Protein AF-A0A2E4P921-F1 (afdb_monomer)

Radius of gyration: 14.3 Å; Cα contacts (8 Å, |Δi|>4): 70; chains: 1; bounding box: 31×24×46 Å

Structure (mmCIF, N/CA/C/O backbone):
data_AF-A0A2E4P921-F1
#
_entry.id   AF-A0A2E4P921-F1
#
loop_
_atom_site.group_PDB
_atom_site.id
_atom_site.type_symbol
_atom_site.label_atom_id
_atom_site.label_alt_id
_atom_site.label_comp_id
_atom_site.label_asym_id
_atom_site.label_en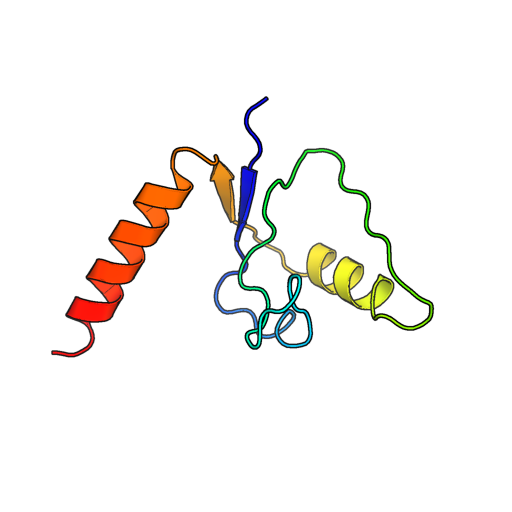tity_id
_atom_site.label_seq_id
_atom_site.pdbx_PDB_ins_code
_atom_site.Cartn_x
_atom_site.Cartn_y
_atom_site.Cartn_z
_atom_site.occupancy
_atom_site.B_iso_or_equiv
_atom_site.auth_seq_id
_atom_site.auth_comp_id
_atom_site.auth_asym_id
_atom_site.auth_atom_id
_atom_site.pdbx_PDB_model_num
ATOM 1 N N . MET A 1 1 ? -16.663 9.571 2.271 1.00 57.09 1 MET A N 1
ATOM 2 C CA . MET A 1 1 ? -16.022 8.373 2.856 1.00 57.09 1 MET A CA 1
ATOM 3 C C . MET A 1 1 ? -14.664 8.801 3.368 1.00 57.09 1 MET A C 1
ATOM 5 O O . MET A 1 1 ? -13.955 9.457 2.615 1.00 57.09 1 MET A O 1
ATOM 9 N N . SER A 1 2 ? -14.352 8.514 4.633 1.00 68.12 2 SER A N 1
ATOM 10 C CA . SER A 1 2 ? -12.997 8.708 5.162 1.00 68.12 2 SER A CA 1
ATOM 11 C C . SER A 1 2 ? -12.050 7.751 4.436 1.00 68.12 2 SER A C 1
ATOM 13 O O . SER A 1 2 ? -12.445 6.630 4.116 1.00 68.12 2 SER A O 1
ATOM 15 N N . ALA A 1 3 ? -10.851 8.215 4.099 1.00 76.44 3 ALA A N 1
ATOM 16 C CA . ALA A 1 3 ? -9.884 7.406 3.374 1.00 76.44 3 ALA A CA 1
ATOM 17 C C . ALA A 1 3 ? -9.247 6.381 4.329 1.00 76.44 3 ALA A C 1
ATOM 19 O O . ALA A 1 3 ? -8.961 6.705 5.482 1.00 76.44 3 ALA A O 1
ATOM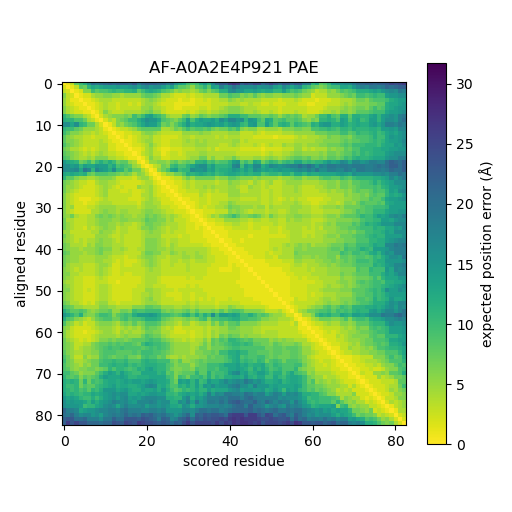 20 N N . SER A 1 4 ? -9.034 5.153 3.860 1.00 87.69 4 SER A N 1
ATOM 21 C CA . SER A 1 4 ? -8.428 4.088 4.665 1.00 87.69 4 SER A CA 1
ATOM 22 C C . SER A 1 4 ? -6.938 3.950 4.362 1.00 87.69 4 SER A C 1
ATOM 24 O O . SER A 1 4 ? -6.440 4.420 3.344 1.00 87.69 4 SER A O 1
ATOM 26 N N . HIS A 1 5 ? -6.208 3.302 5.252 1.00 89.19 5 HIS A N 1
ATOM 27 C CA . HIS A 1 5 ? -4.825 2.895 5.079 1.00 89.19 5 HIS A CA 1
ATOM 28 C C . HIS A 1 5 ? -4.808 1.373 4.926 1.00 89.19 5 HIS A C 1
ATOM 30 O O . HIS A 1 5 ? -5.405 0.665 5.737 1.00 89.19 5 HIS A O 1
ATOM 36 N N . LEU A 1 6 ? -4.152 0.874 3.878 1.00 89.62 6 LEU A N 1
ATOM 37 C CA . LEU A 1 6 ? -3.913 -0.557 3.676 1.00 89.62 6 LEU A CA 1
ATOM 38 C C . LEU A 1 6 ? -2.582 -0.924 4.324 1.00 89.62 6 LEU A C 1
ATOM 40 O O . LEU A 1 6 ? -1.554 -0.409 3.894 1.00 89.62 6 LEU A O 1
ATOM 44 N N . ILE A 1 7 ? -2.582 -1.787 5.332 1.00 87.75 7 ILE A N 1
ATOM 45 C CA . ILE A 1 7 ? -1.373 -2.184 6.060 1.00 87.75 7 ILE A CA 1
ATOM 46 C C . ILE A 1 7 ? -0.779 -3.458 5.453 1.00 87.75 7 ILE A C 1
ATOM 48 O O . ILE A 1 7 ? -1.504 -4.419 5.192 1.00 87.75 7 ILE A O 1
ATOM 52 N N . PHE A 1 8 ? 0.544 -3.477 5.274 1.00 85.50 8 PHE A N 1
ATOM 53 C CA . PHE A 1 8 ? 1.297 -4.671 4.892 1.00 85.50 8 PHE A CA 1
ATOM 54 C C . PHE A 1 8 ? 1.924 -5.298 6.142 1.00 85.50 8 PHE A C 1
ATOM 56 O O . PHE A 1 8 ? 2.889 -4.777 6.706 1.00 85.50 8 PHE A O 1
ATOM 63 N N . GLU A 1 9 ? 1.362 -6.406 6.619 1.00 70.62 9 GLU A N 1
ATOM 64 C CA . GLU A 1 9 ? 1.897 -7.140 7.771 1.00 70.62 9 GLU A CA 1
ATOM 65 C C . GLU A 1 9 ? 3.183 -7.871 7.395 1.00 70.62 9 GLU A C 1
ATOM 67 O O . GLU A 1 9 ? 3.108 -8.761 6.565 1.00 70.62 9 GLU A O 1
ATOM 72 N N . LYS A 1 10 ? 4.334 -7.522 8.004 1.00 65.81 10 LYS A N 1
ATOM 73 C CA . LYS A 1 10 ? 5.647 -8.227 7.946 1.00 65.81 10 LYS A CA 1
ATOM 74 C C . LYS A 1 10 ? 5.974 -8.966 6.625 1.00 65.81 10 LYS A C 1
ATOM 76 O O . LYS A 1 10 ? 6.699 -9.959 6.632 1.00 65.81 10 LYS A O 1
ATOM 81 N N . ASP A 1 11 ? 5.485 -8.466 5.497 1.00 67.19 11 ASP A N 1
ATOM 82 C CA . ASP A 1 11 ? 5.602 -9.113 4.201 1.00 67.19 11 ASP A CA 1
ATOM 83 C C . ASP A 1 11 ? 6.733 -8.426 3.445 1.00 67.19 11 ASP A C 1
ATOM 85 O O . ASP A 1 11 ? 6.694 -7.229 3.149 1.00 67.19 11 ASP A O 1
ATOM 89 N N . ASN A 1 12 ? 7.776 -9.198 3.153 1.00 77.19 12 ASN A N 1
ATOM 90 C CA . ASN A 1 12 ? 8.930 -8.722 2.403 1.00 77.19 12 ASN A CA 1
ATOM 91 C C . ASN A 1 12 ? 8.614 -8.496 0.918 1.00 77.19 12 ASN A C 1
ATOM 93 O O . ASN A 1 12 ? 9.472 -7.968 0.212 1.00 77.19 12 ASN A O 1
ATOM 97 N N . SER A 1 13 ? 7.424 -8.876 0.441 1.00 84.19 13 SER A N 1
ATOM 98 C CA . SER A 1 13 ? 6.998 -8.679 -0.948 1.00 84.19 13 SER A CA 1
ATOM 99 C C . SER A 1 13 ? 7.101 -7.210 -1.361 1.00 84.19 13 SER A C 1
ATOM 101 O O . SER A 1 13 ? 7.666 -6.900 -2.405 1.00 84.19 13 SER A O 1
ATOM 103 N N . PHE A 1 14 ? 6.713 -6.288 -0.473 1.00 86.94 14 PHE A N 1
ATOM 104 C CA . PHE A 1 14 ? 6.680 -4.855 -0.778 1.00 86.94 14 PHE A CA 1
ATOM 105 C C . PHE A 1 14 ? 7.968 -4.085 -0.434 1.00 86.94 14 PHE A C 1
ATOM 107 O O . PHE A 1 14 ? 7.995 -2.856 -0.524 1.00 86.94 14 PHE A O 1
ATOM 114 N N . LYS A 1 15 ? 9.057 -4.773 -0.062 1.00 85.94 15 LYS A N 1
ATOM 115 C CA . LYS A 1 15 ? 10.304 -4.134 0.408 1.00 85.94 15 LYS A CA 1
ATOM 116 C C . LYS A 1 15 ? 11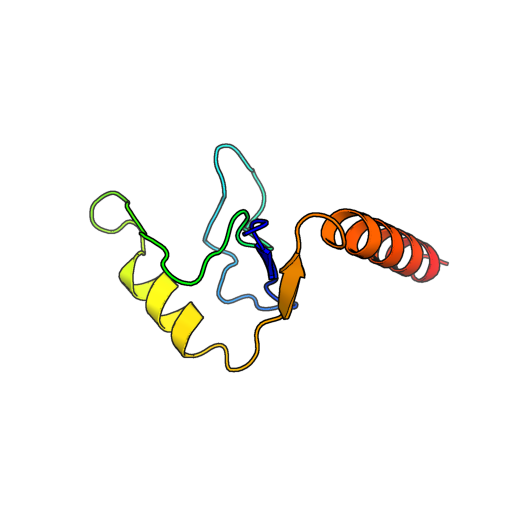.007 -3.259 -0.643 1.00 85.94 15 LYS A C 1
ATOM 118 O O . LYS A 1 15 ? 11.800 -2.397 -0.282 1.00 85.94 15 LYS A O 1
ATOM 123 N N . ASP A 1 16 ? 10.735 -3.504 -1.924 1.00 87.31 16 ASP A N 1
ATOM 124 C CA . ASP A 1 16 ? 11.380 -2.818 -3.051 1.00 87.31 16 ASP A CA 1
ATOM 125 C C . ASP A 1 16 ? 10.599 -1.556 -3.494 1.00 87.31 16 ASP A C 1
ATOM 127 O O . ASP A 1 16 ? 10.954 -0.921 -4.488 1.00 87.31 16 ASP A O 1
ATOM 131 N N . TYR A 1 17 ? 9.516 -1.197 -2.794 1.00 88.44 17 TYR A N 1
ATOM 132 C CA . TYR A 1 17 ? 8.645 -0.065 -3.125 1.00 88.44 17 TYR A CA 1
ATOM 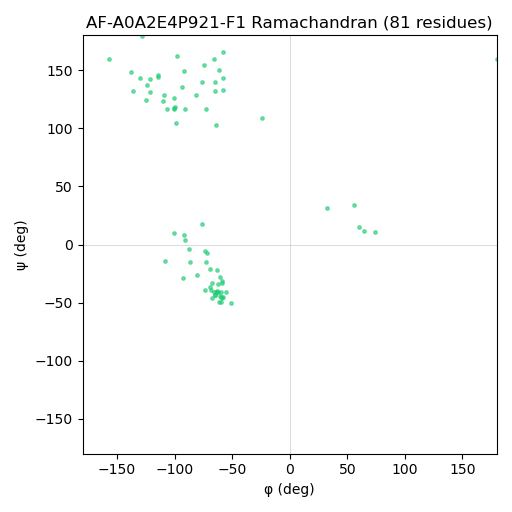133 C C . TYR A 1 17 ? 8.707 1.015 -2.041 1.00 88.44 17 TYR A C 1
ATOM 135 O O . TYR A 1 17 ? 8.813 0.695 -0.861 1.00 88.44 17 TYR A O 1
ATOM 143 N N . TYR A 1 18 ? 8.595 2.289 -2.433 1.00 87.62 18 TYR A N 1
ATOM 144 C CA . TYR A 1 18 ? 8.810 3.459 -1.564 1.00 87.62 18 TYR A CA 1
ATOM 145 C C . TYR A 1 18 ? 7.743 4.535 -1.823 1.00 87.62 18 TYR A C 1
ATOM 147 O O . TYR A 1 18 ? 7.267 4.670 -2.954 1.00 87.62 18 TYR A O 1
ATOM 155 N N . LEU A 1 19 ? 7.369 5.302 -0.794 1.00 83.50 19 LEU A N 1
ATOM 156 C CA . LEU A 1 19 ? 6.571 6.527 -0.940 1.00 83.50 19 LEU A CA 1
ATOM 157 C C . LEU A 1 19 ? 7.508 7.735 -1.072 1.00 83.50 19 LEU A C 1
ATOM 159 O O . LEU A 1 19 ? 8.608 7.712 -0.536 1.00 83.50 19 LEU A O 1
ATOM 163 N N . ASN A 1 20 ? 7.069 8.758 -1.811 1.00 66.81 20 ASN A N 1
ATOM 164 C CA . ASN A 1 20 ? 7.775 10.015 -2.111 1.00 66.81 20 ASN A CA 1
ATOM 165 C C . ASN A 1 20 ? 8.854 10.414 -1.078 1.00 66.81 20 ASN A C 1
ATOM 167 O O . ASN A 1 20 ? 8.521 10.836 0.026 1.00 66.81 20 ASN A O 1
ATOM 171 N N . ASP A 1 21 ? 10.124 10.314 -1.482 1.00 59.78 21 ASP A N 1
ATOM 172 C CA . ASP A 1 21 ? 11.331 10.682 -0.718 1.00 59.78 21 ASP A CA 1
ATOM 173 C C . ASP A 1 21 ? 11.625 9.870 0.561 1.00 59.78 21 ASP A C 1
ATOM 175 O O . ASP A 1 21 ? 12.531 10.208 1.326 1.00 59.78 21 ASP A O 1
ATOM 179 N N . GLU A 1 22 ? 10.932 8.754 0.792 1.00 65.88 22 GLU 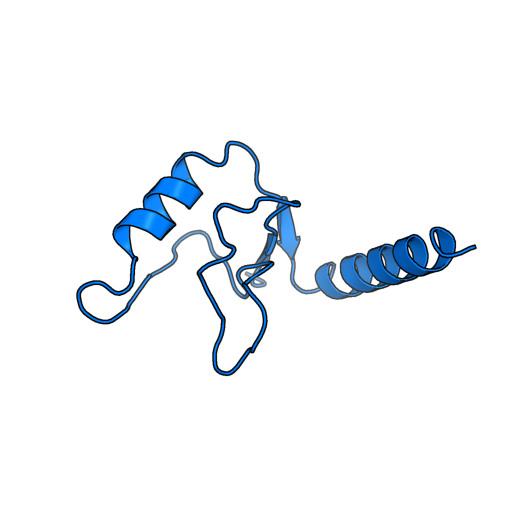A N 1
ATOM 180 C CA . GLU A 1 22 ? 11.238 7.871 1.914 1.00 65.88 22 GLU A CA 1
ATOM 181 C C . GLU A 1 22 ? 12.416 6.938 1.596 1.00 65.88 22 GLU A C 1
ATOM 183 O O . GLU A 1 22 ? 12.421 6.187 0.623 1.00 65.88 22 GLU A O 1
ATOM 188 N N . THR A 1 23 ? 13.410 6.913 2.488 1.00 72.50 23 THR A N 1
ATOM 189 C CA . THR A 1 23 ? 14.531 5.954 2.445 1.00 72.50 23 THR A CA 1
ATOM 190 C C . THR A 1 23 ? 14.125 4.538 2.863 1.00 72.50 23 THR A C 1
ATOM 192 O O . THR A 1 23 ? 14.935 3.612 2.809 1.00 72.50 23 THR A O 1
ATOM 195 N N . LYS A 1 24 ? 12.880 4.360 3.318 1.00 79.25 24 LYS A N 1
ATOM 196 C CA . LYS A 1 24 ? 12.350 3.109 3.860 1.00 79.25 24 LYS A CA 1
ATOM 197 C C . LYS A 1 24 ? 11.261 2.568 2.950 1.00 79.25 24 LYS A C 1
ATOM 199 O O . LYS A 1 24 ? 10.481 3.326 2.385 1.00 79.25 24 LYS A O 1
ATOM 204 N N . SER A 1 25 ? 11.208 1.246 2.849 1.00 86.50 25 SER A N 1
ATOM 205 C CA . SER A 1 25 ? 10.1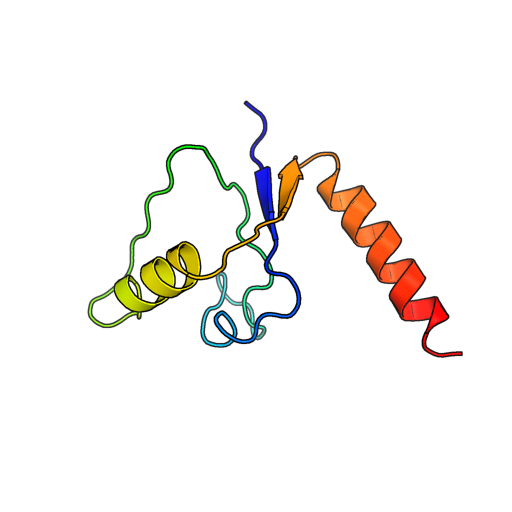78 0.577 2.071 1.00 86.50 25 SER A CA 1
ATOM 206 C C . SER A 1 25 ? 8.785 0.869 2.618 1.00 86.50 25 SER A C 1
ATOM 208 O O . SER A 1 25 ? 8.604 1.036 3.832 1.00 86.50 25 SER A O 1
ATOM 210 N N . ILE A 1 26 ? 7.790 0.862 1.734 1.00 86.81 26 ILE A N 1
ATOM 211 C CA . ILE A 1 26 ? 6.396 1.035 2.122 1.00 86.81 26 ILE A CA 1
ATOM 212 C C . ILE A 1 26 ? 5.997 -0.051 3.117 1.00 86.81 26 ILE A C 1
ATOM 214 O O . ILE A 1 26 ? 6.256 -1.239 2.935 1.00 86.81 26 ILE A O 1
ATOM 218 N N . LYS A 1 27 ? 5.348 0.381 4.194 1.00 84.75 27 LYS A N 1
ATOM 219 C CA . LYS A 1 27 ? 4.714 -0.504 5.183 1.00 84.75 27 LYS A CA 1
ATOM 220 C C . LYS A 1 27 ? 3.191 -0.453 5.105 1.00 84.75 27 LYS A C 1
ATOM 222 O O . LYS A 1 27 ? 2.508 -1.288 5.687 1.00 84.75 27 LYS A O 1
ATOM 227 N N . HIS A 1 28 ? 2.663 0.552 4.414 1.00 87.31 28 HIS A N 1
ATOM 228 C CA . HIS A 1 28 ? 1.243 0.731 4.181 1.00 87.31 28 HIS A CA 1
ATOM 229 C C . HIS A 1 28 ? 1.009 1.594 2.933 1.00 87.31 28 HIS A C 1
ATOM 231 O O . HIS A 1 28 ? 1.893 2.358 2.536 1.00 87.31 28 HIS A O 1
ATOM 237 N N . LEU A 1 29 ? -0.185 1.508 2.341 1.00 88.94 29 LEU A N 1
ATOM 238 C CA . LEU A 1 29 ? -0.666 2.469 1.346 1.00 88.94 29 LEU A CA 1
ATOM 239 C C . LEU A 1 29 ? -1.638 3.452 2.003 1.00 88.94 29 LEU A C 1
ATOM 241 O O . LEU A 1 29 ? -2.703 3.027 2.466 1.00 88.94 29 LEU A O 1
ATOM 245 N N . PRO A 1 30 ? -1.317 4.755 2.042 1.00 87.00 30 PRO A N 1
ATOM 246 C CA . PRO A 1 30 ? -2.234 5.762 2.544 1.00 87.00 30 PRO A CA 1
ATOM 247 C C . PRO A 1 30 ? -3.355 6.023 1.535 1.00 87.00 30 PRO A C 1
ATOM 249 O O . PRO A 1 30 ? -3.174 5.880 0.326 1.00 87.00 30 PRO A O 1
ATOM 252 N N . LYS A 1 31 ? -4.503 6.488 2.034 1.00 86.38 31 LYS A N 1
ATOM 253 C CA . LYS A 1 31 ? -5.660 6.891 1.215 1.00 86.38 31 LYS A CA 1
ATOM 254 C C . LYS A 1 31 ? -6.166 5.797 0.259 1.00 86.38 31 LYS A C 1
ATOM 256 O O . LYS A 1 31 ? -6.650 6.095 -0.834 1.00 86.38 31 LYS A O 1
ATOM 261 N N . PHE A 1 32 ? -6.069 4.543 0.676 1.00 88.56 32 PHE A N 1
ATOM 262 C CA . PHE A 1 32 ? -6.640 3.405 -0.018 1.00 88.56 32 PHE A CA 1
ATOM 263 C C . PHE A 1 32 ? -8.169 3.499 -0.035 1.00 88.56 32 PHE A C 1
ATOM 265 O O . PHE A 1 32 ? -8.814 3.767 0.982 1.00 88.56 32 PHE A O 1
ATOM 272 N N . ASN A 1 33 ? -8.747 3.288 -1.214 1.00 84.56 33 ASN A N 1
ATOM 273 C CA . ASN A 1 33 ? -10.184 3.372 -1.458 1.00 84.56 33 ASN A CA 1
ATOM 274 C C . ASN A 1 33 ? -10.697 2.103 -2.150 1.00 84.56 33 ASN A C 1
ATOM 276 O O . ASN A 1 33 ? -9.932 1.204 -2.485 1.00 84.56 33 ASN A O 1
ATOM 280 N N . LYS A 1 34 ? -12.009 2.044 -2.421 1.00 84.62 34 LYS A N 1
ATOM 281 C CA . LYS A 1 34 ? -12.604 0.970 -3.242 1.00 84.62 34 LYS A CA 1
ATOM 282 C C . LYS A 1 34 ? -12.011 0.905 -4.654 1.00 84.62 34 LYS A C 1
ATOM 284 O O . LYS A 1 34 ? -11.950 -0.168 -5.240 1.00 84.62 34 LYS A O 1
ATOM 289 N N . ILE A 1 35 ? -11.604 2.052 -5.199 1.00 87.56 35 ILE A N 1
ATOM 290 C CA . ILE A 1 35 ? -10.969 2.174 -6.512 1.00 87.56 35 ILE A CA 1
ATOM 291 C C . ILE A 1 35 ? -9.636 2.887 -6.303 1.00 87.56 35 ILE A C 1
ATOM 293 O O . ILE A 1 35 ? -9.611 3.987 -5.754 1.00 87.56 35 ILE A O 1
ATOM 297 N N . ASN A 1 36 ? -8.544 2.268 -6.749 1.00 86.94 36 ASN A N 1
ATOM 298 C CA . ASN A 1 36 ? -7.197 2.829 -6.678 1.00 86.94 36 ASN A CA 1
ATOM 299 C C . ASN A 1 36 ? -6.596 2.857 -8.083 1.00 86.94 36 ASN A C 1
ATOM 301 O O . ASN A 1 36 ? -6.732 1.894 -8.838 1.00 86.94 36 ASN A O 1
ATOM 305 N N . ILE A 1 37 ? -5.924 3.954 -8.426 1.00 89.38 37 ILE A N 1
ATOM 306 C CA . ILE A 1 37 ? -5.235 4.117 -9.708 1.00 89.38 37 ILE A CA 1
ATOM 307 C C . ILE A 1 37 ? -3.734 4.091 -9.431 1.00 89.38 37 ILE A C 1
ATOM 309 O O . ILE A 1 37 ? -3.235 4.892 -8.644 1.00 89.38 37 ILE A O 1
ATOM 313 N N . ILE A 1 38 ? -3.018 3.175 -10.083 1.00 89.19 38 ILE A N 1
ATOM 314 C CA . ILE A 1 38 ? -1.567 3.023 -9.942 1.00 89.19 38 ILE A CA 1
ATOM 315 C C . ILE A 1 38 ? -0.905 3.553 -11.214 1.00 89.19 38 ILE A C 1
ATOM 317 O O . ILE A 1 38 ? -1.099 3.006 -12.300 1.00 89.19 38 ILE A O 1
ATOM 321 N N . VAL A 1 39 ? -0.104 4.610 -11.076 1.00 90.19 39 VAL A N 1
ATOM 322 C CA . VAL A 1 39 ? 0.590 5.282 -12.184 1.00 90.19 39 VAL A CA 1
ATOM 323 C C . VAL A 1 39 ? 2.094 5.259 -11.927 1.00 90.19 39 VAL A C 1
ATOM 325 O O . VAL A 1 39 ? 2.539 5.392 -10.793 1.00 90.19 39 VAL A O 1
ATOM 328 N N . GLY A 1 40 ? 2.889 5.073 -12.978 1.00 87.75 40 GLY A N 1
ATOM 329 C CA . GLY A 1 40 ? 4.347 5.049 -12.879 1.00 87.75 40 GLY A CA 1
ATOM 330 C C . GLY A 1 40 ? 5.016 4.819 -14.231 1.00 87.75 40 GLY A C 1
ATOM 331 O O . GLY A 1 40 ? 4.387 4.296 -15.159 1.00 87.75 40 GLY A O 1
ATOM 332 N N . ALA A 1 41 ? 6.295 5.184 -14.334 1.00 91.81 41 ALA A N 1
ATOM 333 C CA . ALA A 1 41 ? 7.102 5.064 -15.549 1.00 91.81 41 ALA A CA 1
ATOM 334 C C . ALA A 1 41 ? 7.187 3.620 -16.082 1.00 91.81 41 ALA A C 1
ATOM 336 O O . ALA A 1 41 ? 6.838 2.651 -15.397 1.00 91.81 41 A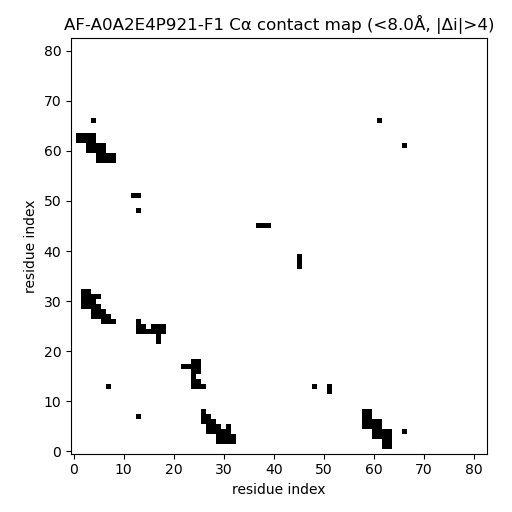LA A O 1
ATOM 337 N N . ASN A 1 42 ? 7.641 3.444 -17.326 1.00 93.25 42 ASN A N 1
ATOM 338 C CA . ASN A 1 42 ? 7.868 2.099 -17.853 1.00 93.25 42 ASN A CA 1
ATOM 339 C C . ASN A 1 42 ? 8.868 1.338 -16.961 1.00 93.25 42 ASN A C 1
ATOM 341 O O . ASN A 1 42 ? 9.792 1.931 -16.415 1.00 93.25 42 ASN A O 1
ATOM 345 N N . ASN A 1 43 ? 8.647 0.035 -16.785 1.00 90.62 43 ASN A N 1
ATOM 346 C CA . ASN A 1 43 ? 9.467 -0.841 -15.947 1.00 90.62 43 ASN A CA 1
ATOM 347 C C . ASN A 1 43 ? 9.546 -0.470 -14.445 1.00 90.62 43 ASN A C 1
ATOM 349 O O . ASN A 1 43 ? 10.358 -1.028 -13.718 1.00 90.62 43 ASN A O 1
ATOM 353 N N . SER A 1 44 ? 8.665 0.396 -13.932 1.00 89.62 44 SER A N 1
ATOM 354 C CA . SER A 1 44 ? 8.634 0.786 -12.509 1.00 89.62 44 SER A CA 1
ATOM 355 C C . SER A 1 44 ? 8.024 -0.270 -11.566 1.00 89.62 44 SER A C 1
ATOM 357 O O . SER A 1 44 ? 7.540 0.061 -10.489 1.00 89.62 44 SER A O 1
ATOM 359 N N . GLY A 1 45 ? 7.919 -1.531 -11.997 1.00 92.94 45 GLY A N 1
ATOM 360 C CA . GLY A 1 45 ? 7.387 -2.615 -11.164 1.00 92.94 45 GLY A CA 1
ATOM 361 C C . GLY A 1 45 ? 5.868 -2.622 -10.927 1.00 92.94 45 GLY A C 1
ATOM 362 O O . GLY A 1 45 ? 5.418 -3.423 -10.114 1.00 92.94 45 GLY A O 1
ATOM 363 N N . LYS A 1 46 ? 5.062 -1.809 -11.637 1.00 93.38 46 LYS A N 1
ATOM 364 C CA . LYS A 1 46 ? 3.587 -1.729 -11.458 1.00 93.38 46 LYS A CA 1
ATOM 365 C C . LYS A 1 46 ? 2.892 -3.093 -11.496 1.00 93.38 46 LYS A C 1
ATOM 367 O O . LYS A 1 46 ? 2.122 -3.428 -10.606 1.00 93.38 46 LYS A O 1
ATOM 372 N N . SER A 1 47 ? 3.172 -3.893 -12.524 1.00 94.06 47 SER A N 1
ATOM 373 C CA . SER A 1 47 ? 2.535 -5.204 -12.687 1.00 94.06 47 SER A CA 1
ATOM 374 C C . SER A 1 47 ? 2.967 -6.189 -11.603 1.00 94.06 47 SER A C 1
ATOM 376 O O . SER A 1 47 ? 2.169 -7.026 -11.201 1.00 94.06 47 SER A O 1
ATOM 378 N N . ARG A 1 48 ? 4.213 -6.092 -11.121 1.00 92.88 48 ARG A N 1
ATOM 379 C CA . ARG A 1 48 ? 4.708 -6.903 -10.001 1.00 92.88 48 ARG A CA 1
ATOM 380 C C . ARG A 1 48 ? 3.996 -6.517 -8.704 1.00 92.88 48 ARG A C 1
ATOM 382 O O . ARG A 1 48 ? 3.454 -7.397 -8.053 1.00 92.88 48 ARG A O 1
ATOM 389 N N . PHE A 1 49 ? 3.876 -5.221 -8.436 1.00 92.00 49 PHE A N 1
ATOM 390 C CA . PHE A 1 49 ? 3.177 -4.690 -7.270 1.00 92.00 49 PHE A CA 1
ATOM 391 C C . PHE A 1 49 ? 1.714 -5.149 -7.214 1.00 92.00 49 PHE A C 1
ATOM 393 O O . PHE A 1 49 ? 1.236 -5.604 -6.182 1.00 92.00 49 PHE A O 1
ATOM 400 N N . ILE A 1 50 ? 1.005 -5.090 -8.348 1.00 91.50 50 ILE A N 1
ATOM 401 C CA . ILE A 1 50 ? -0.384 -5.562 -8.437 1.00 91.50 50 ILE A CA 1
ATOM 402 C C . ILE A 1 50 ? -0.477 -7.072 -8.187 1.00 91.50 50 ILE A C 1
ATOM 404 O O . ILE A 1 50 ? -1.394 -7.513 -7.505 1.00 91.50 50 ILE A O 1
ATOM 408 N N . ARG A 1 51 ? 0.452 -7.877 -8.719 1.00 91.75 51 ARG A N 1
ATOM 409 C CA . ARG A 1 51 ? 0.459 -9.329 -8.471 1.00 91.75 51 ARG A CA 1
ATOM 410 C C . ARG A 1 51 ? 0.716 -9.647 -7.005 1.00 91.75 51 ARG A C 1
ATOM 412 O O . ARG A 1 51 ? 0.021 -10.492 -6.463 1.00 91.75 51 ARG A O 1
ATOM 419 N N . GLU A 1 52 ? 1.672 -8.968 -6.379 1.00 89.75 52 GLU A N 1
ATOM 420 C CA . GLU A 1 52 ? 1.929 -9.102 -4.942 1.00 89.75 52 GLU A CA 1
ATOM 421 C C . GLU A 1 52 ? 0.666 -8.733 -4.150 1.00 89.75 52 GLU A C 1
ATOM 423 O O . GLU A 1 52 ? 0.199 -9.537 -3.352 1.00 89.75 52 GLU A O 1
ATOM 428 N N . LEU A 1 53 ? 0.005 -7.617 -4.489 1.00 88.81 53 LEU A N 1
ATOM 429 C CA . LEU A 1 53 ? -1.286 -7.242 -3.900 1.00 88.81 53 LEU A CA 1
ATOM 430 C C . LEU A 1 53 ? -2.404 -8.280 -4.107 1.00 88.81 53 LEU A C 1
ATOM 432 O O . LEU A 1 53 ? -3.294 -8.394 -3.278 1.00 88.81 53 LEU A O 1
ATOM 436 N N . MET A 1 54 ? -2.425 -9.004 -5.223 1.00 87.12 54 MET A N 1
ATOM 437 C CA . MET A 1 54 ? -3.460 -10.012 -5.482 1.00 87.12 54 MET A CA 1
ATOM 438 C C . MET A 1 54 ? -3.184 -11.344 -4.778 1.00 87.12 54 MET A C 1
ATOM 440 O O . MET A 1 54 ? -4.118 -12.104 -4.535 1.00 87.12 54 MET A O 1
ATOM 444 N N . VAL A 1 55 ? -1.914 -11.648 -4.501 1.00 87.56 55 VAL A N 1
ATOM 445 C CA . VAL A 1 55 ? -1.484 -12.921 -3.906 1.00 87.56 55 VAL A CA 1
ATOM 446 C C . VAL A 1 55 ? -1.398 -12.835 -2.383 1.00 87.56 55 VAL A C 1
ATOM 448 O O . VAL A 1 55 ? -1.617 -13.848 -1.718 1.00 87.56 55 VAL A O 1
ATOM 451 N N . SER A 1 56 ? -1.126 -11.659 -1.810 1.00 79.50 56 SER A N 1
ATOM 452 C CA . SER A 1 56 ? -1.195 -11.460 -0.361 1.00 79.50 56 SER A CA 1
ATOM 453 C C . SER A 1 56 ? -2.649 -11.667 0.094 1.00 79.50 56 SER A C 1
ATOM 455 O O . SER A 1 56 ? -3.532 -10.853 -0.150 1.00 79.50 56 SER A O 1
ATOM 457 N N . GLY A 1 57 ? -2.920 -12.830 0.691 1.00 69.00 57 GLY A N 1
ATOM 458 C CA . GLY A 1 57 ? -4.283 -13.321 0.921 1.00 69.00 57 GLY A CA 1
ATOM 459 C C . GLY A 1 57 ? -5.060 -12.597 2.021 1.00 69.00 57 GLY A C 1
ATOM 460 O O . GLY A 1 57 ? -6.277 -12.737 2.075 1.00 69.00 57 GLY A O 1
ATOM 461 N N . ASN A 1 58 ? -4.382 -11.819 2.869 1.00 77.75 58 ASN A N 1
ATOM 462 C CA . ASN A 1 58 ? -4.992 -11.058 3.954 1.00 77.75 58 ASN A CA 1
ATOM 463 C C . ASN A 1 58 ? -4.411 -9.646 3.998 1.00 77.75 58 ASN A C 1
ATOM 465 O O . ASN A 1 58 ? -3.194 -9.465 4.006 1.00 77.75 58 ASN A O 1
ATOM 469 N N . PHE A 1 59 ? -5.297 -8.658 4.082 1.00 81.94 59 PHE A N 1
ATOM 470 C CA . PHE A 1 59 ? -4.927 -7.267 4.276 1.00 81.94 59 PHE A CA 1
ATOM 471 C C . PHE A 1 59 ? -5.725 -6.644 5.403 1.00 81.94 59 PHE A C 1
ATOM 473 O O . PHE A 1 59 ? -6.931 -6.862 5.523 1.00 81.94 59 PHE A O 1
ATOM 480 N N . THR A 1 60 ? -5.057 -5.776 6.152 1.00 86.00 60 THR A N 1
ATOM 481 C CA . THR A 1 60 ? -5.687 -4.986 7.203 1.00 86.00 60 THR A CA 1
ATOM 482 C C . THR A 1 60 ? -5.969 -3.587 6.665 1.00 86.00 60 THR A C 1
ATOM 484 O O . THR A 1 60 ? -5.054 -2.864 6.267 1.00 86.00 60 THR A O 1
ATOM 487 N N . LEU A 1 61 ? -7.248 -3.208 6.631 1.00 87.81 61 LEU A N 1
ATOM 488 C CA . LEU A 1 61 ? -7.694 -1.851 6.316 1.00 87.81 61 LEU A CA 1
ATOM 489 C C . LEU A 1 61 ? -8.023 -1.119 7.612 1.00 87.81 61 LEU A C 1
ATOM 491 O O . LEU A 1 61 ? -8.843 -1.588 8.397 1.00 87.81 61 LEU A O 1
ATOM 495 N N . ILE A 1 62 ? -7.413 0.045 7.808 1.00 88.56 62 ILE A N 1
ATOM 496 C CA . ILE A 1 62 ? -7.645 0.894 8.980 1.00 88.56 62 ILE A CA 1
ATOM 497 C C . ILE A 1 62 ? -8.133 2.250 8.484 1.00 88.56 62 ILE A C 1
ATOM 499 O O . ILE A 1 62 ? -7.551 2.815 7.563 1.00 88.56 62 ILE A O 1
ATOM 503 N N . ASP A 1 63 ? -9.215 2.786 9.039 1.00 87.62 63 ASP A N 1
ATOM 504 C CA . ASP A 1 63 ? -9.598 4.166 8.736 1.00 87.62 63 ASP A CA 1
ATOM 505 C C . ASP A 1 63 ? -8.553 5.172 9.263 1.00 87.62 63 ASP A C 1
ATOM 507 O O . ASP A 1 63 ? -7.735 4.869 10.135 1.00 87.62 63 ASP A O 1
ATOM 511 N N . ALA A 1 64 ? -8.550 6.384 8.710 1.00 78.38 64 ALA A N 1
ATOM 512 C CA . ALA A 1 64 ? -7.582 7.406 9.101 1.00 78.38 64 ALA A CA 1
ATOM 513 C C . ALA A 1 64 ? -7.658 7.796 10.595 1.00 78.38 64 ALA A C 1
ATOM 515 O O . ALA A 1 64 ? -6.646 8.188 11.171 1.00 78.38 64 ALA A O 1
ATOM 516 N N . GLU A 1 65 ? -8.827 7.681 11.234 1.00 79.88 65 GLU A N 1
ATOM 517 C CA . GLU A 1 65 ? -9.017 8.048 12.645 1.00 79.88 65 GLU A CA 1
ATOM 518 C C . GLU A 1 65 ? -8.370 7.025 13.588 1.00 79.88 65 GLU A C 1
ATOM 520 O O . GLU A 1 65 ? -7.749 7.383 14.592 1.00 79.88 65 GLU A O 1
ATOM 525 N N . ASN A 1 66 ? -8.467 5.743 13.246 1.00 81.88 66 ASN A N 1
ATOM 526 C CA . ASN A 1 66 ? -7.914 4.636 14.009 1.00 81.88 66 ASN A CA 1
ATOM 527 C C . ASN A 1 66 ? -6.454 4.339 13.648 1.00 81.88 66 ASN A C 1
ATOM 529 O O . ASN A 1 66 ? -5.765 3.687 14.431 1.00 81.88 66 ASN A O 1
ATOM 533 N N . PHE A 1 67 ? -5.941 4.856 12.526 1.00 81.38 67 PHE A N 1
ATOM 534 C CA . PHE A 1 67 ? -4.533 4.698 12.149 1.00 81.38 67 PHE A CA 1
ATOM 535 C C . PHE A 1 67 ? -3.572 5.295 13.189 1.00 81.38 67 PHE A C 1
ATOM 537 O O . PHE A 1 67 ? -2.568 4.671 13.532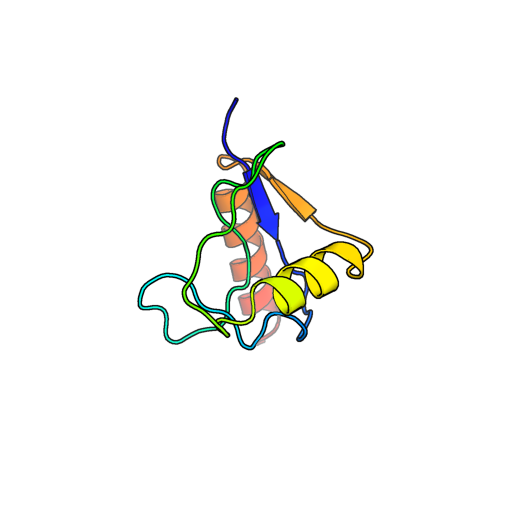 1.00 81.38 67 PHE A O 1
ATOM 544 N N . ASN A 1 68 ? -3.897 6.464 13.752 1.00 77.88 68 ASN A N 1
ATOM 545 C CA . ASN A 1 68 ? -3.069 7.082 14.794 1.00 77.88 68 ASN A CA 1
ATOM 546 C C . ASN A 1 68 ? -3.039 6.229 16.071 1.00 77.88 68 ASN A C 1
ATOM 548 O O . ASN A 1 68 ? -1.963 5.961 16.597 1.00 77.88 68 ASN A O 1
ATOM 552 N N . LYS A 1 69 ? -4.197 5.708 16.499 1.00 78.31 69 LYS A N 1
ATOM 553 C CA . LYS A 1 69 ? -4.294 4.793 17.650 1.00 78.31 69 LYS A CA 1
ATOM 554 C C . LYS A 1 69 ? -3.528 3.492 17.412 1.00 78.31 69 LYS A C 1
ATOM 556 O O . LYS A 1 69 ? -2.849 3.000 18.305 1.00 78.31 69 LYS A O 1
ATOM 561 N N . TYR A 1 70 ? -3.614 2.944 16.200 1.00 77.25 70 TYR A N 1
ATOM 562 C CA . TYR A 1 70 ? -2.855 1.759 15.811 1.00 77.25 70 TYR A CA 1
ATOM 563 C C . TYR A 1 70 ? -1.346 2.004 15.932 1.00 77.25 70 TYR A C 1
ATOM 565 O O . TYR A 1 70 ? -0.632 1.186 16.510 1.00 77.25 70 TYR A O 1
ATOM 573 N N . ASN A 1 71 ? -0.862 3.154 15.455 1.00 73.81 71 ASN A N 1
ATOM 574 C CA . ASN A 1 71 ? 0.547 3.515 15.583 1.00 73.81 71 ASN A CA 1
ATOM 575 C C . ASN A 1 71 ? 0.978 3.681 17.044 1.00 73.81 71 ASN A C 1
ATOM 577 O O . ASN A 1 71 ? 2.059 3.217 17.392 1.00 73.81 71 ASN A O 1
ATOM 581 N N . GLU A 1 72 ? 0.156 4.287 17.902 1.00 74.44 72 GLU A N 1
ATOM 582 C CA . GLU A 1 72 ? 0.451 4.419 19.336 1.00 74.44 72 GLU A CA 1
ATOM 583 C C . GLU A 1 72 ? 0.611 3.050 20.011 1.00 74.44 72 GLU A C 1
ATOM 585 O O . GLU A 1 72 ? 1.629 2.801 20.656 1.00 74.44 72 GLU A O 1
ATOM 590 N N . VAL A 1 73 ? -0.334 2.128 19.794 1.00 74.00 73 VAL A N 1
ATOM 591 C CA . VAL A 1 73 ? -0.275 0.767 20.358 1.00 74.00 73 VAL A CA 1
ATOM 592 C C . VAL A 1 73 ? 0.962 0.016 19.866 1.00 74.00 73 VAL A C 1
ATOM 594 O O . VAL A 1 73 ? 1.664 -0.611 20.658 1.00 74.00 73 VAL A O 1
ATOM 597 N N . VAL A 1 74 ? 1.272 0.098 18.570 1.00 73.69 74 VAL A N 1
ATOM 598 C CA . VAL A 1 74 ? 2.456 -0.562 18.003 1.00 73.69 74 VAL A CA 1
ATOM 599 C C . VAL A 1 74 ? 3.750 -0.003 18.602 1.00 73.69 74 VAL A C 1
ATOM 601 O O . VAL A 1 74 ? 4.657 -0.779 18.891 1.00 73.69 74 VAL A O 1
ATOM 604 N 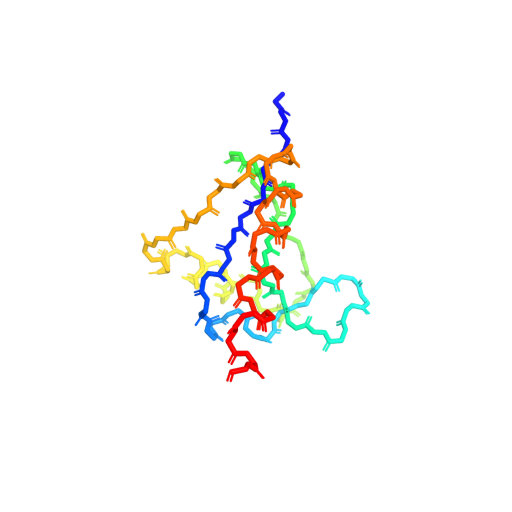N . GLN A 1 75 ? 3.856 1.312 18.821 1.00 70.31 75 GLN A N 1
ATOM 605 C CA . GLN A 1 75 ? 5.046 1.915 19.435 1.00 70.31 75 GLN A CA 1
ATOM 606 C C . GLN A 1 75 ? 5.227 1.475 20.892 1.00 70.31 75 GLN A C 1
ATOM 608 O O . GLN A 1 75 ? 6.348 1.154 21.283 1.00 70.31 75 GLN A O 1
ATOM 613 N N . VAL A 1 76 ? 4.140 1.398 21.666 1.00 69.81 76 VAL A N 1
ATOM 614 C CA . VAL A 1 76 ? 4.170 0.894 23.050 1.00 69.81 76 VAL A CA 1
ATOM 615 C C . VAL A 1 76 ? 4.645 -0.561 23.086 1.00 69.81 76 VAL A C 1
ATOM 617 O O . VAL A 1 76 ? 5.604 -0.872 23.786 1.00 69.81 76 VAL A O 1
ATOM 620 N N . LEU A 1 77 ? 4.069 -1.434 22.254 1.00 64.88 77 LEU A N 1
ATOM 621 C CA . LEU A 1 77 ? 4.459 -2.848 22.191 1.00 64.88 77 LEU A CA 1
ATOM 622 C C . LEU A 1 77 ? 5.917 -3.053 21.750 1.00 64.88 77 LEU A C 1
ATOM 624 O O . LEU A 1 77 ? 6.573 -3.993 22.192 1.00 64.88 77 LEU A O 1
ATOM 628 N N . ILE A 1 78 ? 6.437 -2.189 20.871 1.00 67.62 78 ILE A N 1
ATOM 629 C CA . ILE A 1 78 ? 7.849 -2.228 20.466 1.00 67.62 78 ILE A CA 1
ATOM 630 C C . ILE A 1 78 ? 8.760 -1.831 21.633 1.00 67.62 78 ILE A C 1
ATOM 632 O O . ILE A 1 78 ? 9.814 -2.437 21.797 1.00 67.62 78 ILE A O 1
ATOM 636 N N . GLN A 1 79 ? 8.375 -0.845 22.446 1.00 65.75 79 GLN A N 1
ATOM 637 C CA . GLN A 1 79 ? 9.160 -0.434 23.614 1.00 65.75 79 GLN A CA 1
ATOM 638 C C . GLN A 1 79 ? 9.160 -1.502 24.717 1.00 65.75 79 GLN A C 1
ATOM 640 O O . GLN A 1 79 ? 10.200 -1.736 25.327 1.00 65.75 79 GLN A O 1
ATOM 645 N N . GLU A 1 80 ? 8.043 -2.204 24.914 1.00 64.38 80 GLU A N 1
ATOM 646 C CA . GLU A 1 80 ? 7.918 -3.290 25.897 1.00 64.38 80 GLU A CA 1
ATOM 647 C C . GLU A 1 80 ? 8.723 -4.553 25.535 1.00 64.38 80 GLU A C 1
ATOM 649 O O . GLU A 1 80 ? 9.044 -5.338 26.418 1.00 64.38 80 GLU A O 1
ATOM 654 N N . GLN A 1 81 ? 9.089 -4.754 24.263 1.00 57.19 81 GLN A N 1
ATOM 655 C CA . GLN A 1 81 ? 9.922 -5.888 23.818 1.00 57.19 81 GLN A CA 1
ATOM 656 C C . GLN A 1 81 ? 11.436 -5.625 23.893 1.00 57.19 81 GLN A C 1
ATOM 658 O O . GLN A 1 81 ? 12.229 -6.510 23.574 1.00 57.19 81 GLN A O 1
ATOM 663 N N . VAL A 1 82 ? 11.850 -4.409 24.260 1.00 55.41 82 VAL A N 1
ATOM 664 C CA . VAL A 1 82 ? 13.266 -4.002 24.359 1.00 55.41 82 VAL A CA 1
ATOM 665 C C . VAL A 1 82 ? 13.753 -4.013 25.822 1.00 55.41 82 VAL A C 1
ATOM 667 O O . VAL A 1 82 ? 14.864 -3.570 26.118 1.00 55.41 82 VAL A O 1
ATOM 670 N N . HIS A 1 83 ? 12.957 -4.550 26.749 1.00 45.69 83 HIS A N 1
ATOM 671 C CA . HIS A 1 83 ? 13.329 -4.856 28.138 1.00 45.69 83 HIS A CA 1
ATOM 672 C C . HIS A 1 83 ? 13.112 -6.344 28.425 1.00 45.69 83 HIS A C 1
ATOM 674 O O . HIS A 1 83 ? 13.857 -6.871 29.281 1.00 45.69 83 HIS A O 1
#

Solvent-accessible surface area (backbone atoms only — not comparable to full-atom values): 5306 Å² total; per-residue (Å²): 133,85,47,21,31,39,42,56,75,95,57,73,84,46,55,90,40,64,53,94,92,48,95,51,49,46,54,53,44,76,68,41,57,100,74,80,88,89,83,77,63,90,90,66,48,63,72,55,52,53,49,50,62,68,63,54,87,75,78,51,76,36,47,62,81,54,43,60,56,51,51,52,54,53,52,52,55,56,58,66,72,75,114

Foldseek 3Di:
DFFKKKADDVDCLQQVDDDDPDPGTDGIHTRDDPDDDDDDDPPPCPVSVVVVVVPPPDIDIGGPVCVVVVVVVVVVVVVVVVD

pLDDT: mean 80.77, std 10.54, range [45.69, 94.06]

Mean predicted aligned error: 7.48 Å

Secondary structure (DSSP, 8-state):
-PPEEEE--S-GGGGG---TT-SS--SEEEEE-SS------TTSSHHHHHHHHHH----EEEEHHHHHHHHHHHHHHHHHTT-

Sequence (83 aa):
MSASHLIFEKDNSFKDYYLNDETKSIKHLPKFNKINIIVGANNSGKSRFIRELMVSGNFTLIDAENFNKYNEVVQVLIQEQVH